Protein AF-A0A7K0SDU1-F1 (afdb_monomer_lite)

Sequence (97 aa):
MKSARSIRIFTGISIAVLTISAVSALAFTTVTASIEKIDAFAGLDKRPEKKSSAVNYLIVGSDTREGLTKAEQKELRVGSVKTAAGKRSDTMLLVHV

Foldseek 3Di:
DVVVVVVVVVVVVVVVVVVVVVVVVVVVVVVVVPDDDDDPCPPPPDDDDPPDPKDKDKDFAWPDPPPDDPVNCVVVVHDDPVVVPDRDRPDIDIDID

Structure (mmCIF, N/CA/C/O backbone):
data_AF-A0A7K0SDU1-F1
#
_entry.id   AF-A0A7K0SDU1-F1
#
loop_
_atom_site.group_PDB
_atom_site.id
_atom_site.type_symbol
_atom_site.label_atom_id
_atom_site.label_alt_id
_atom_site.label_comp_id
_atom_site.label_asym_id
_atom_site.label_entity_id
_atom_site.label_seq_id
_atom_site.pdbx_PDB_ins_code
_atom_site.Cartn_x
_atom_site.Cartn_y
_atom_site.Cartn_z
_atom_site.occupancy
_atom_site.B_iso_or_equiv
_atom_site.auth_seq_id
_atom_site.auth_comp_id
_atom_site.auth_asym_id
_atom_site.auth_atom_id
_atom_site.pdbx_PDB_model_num
ATOM 1 N N . MET A 1 1 ? 31.342 -1.499 -39.060 1.00 54.00 1 MET A N 1
ATOM 2 C CA . MET A 1 1 ? 31.543 -1.805 -37.617 1.00 54.00 1 MET A CA 1
ATOM 3 C C . MET A 1 1 ? 30.837 -0.852 -36.627 1.00 54.00 1 MET A C 1
ATOM 5 O O . MET A 1 1 ? 30.835 -1.159 -35.443 1.00 54.00 1 MET A O 1
ATOM 9 N N . LYS A 1 2 ? 30.206 0.267 -37.045 1.00 56.28 2 LYS A N 1
ATOM 10 C CA . LYS A 1 2 ? 29.534 1.214 -36.117 1.00 56.28 2 LYS A CA 1
ATOM 11 C C . LYS A 1 2 ? 28.242 0.665 -35.470 1.00 56.28 2 LYS A C 1
ATOM 13 O O . LYS A 1 2 ? 28.016 0.900 -34.291 1.00 56.28 2 LYS A O 1
ATOM 18 N N . SER A 1 3 ? 27.464 -0.143 -36.200 1.00 66.06 3 SER A N 1
ATOM 19 C CA . SER A 1 3 ? 26.187 -0.728 -35.737 1.00 66.06 3 SER A CA 1
ATOM 20 C C . SER A 1 3 ? 26.323 -1.636 -34.501 1.00 66.06 3 SER A C 1
ATOM 22 O O . SER A 1 3 ? 25.537 -1.523 -33.565 1.00 66.06 3 SER A O 1
ATOM 24 N N . ALA A 1 4 ? 27.371 -2.464 -34.428 1.00 73.81 4 ALA A N 1
ATOM 25 C CA . ALA A 1 4 ? 27.554 -3.402 -33.317 1.00 73.81 4 ALA A CA 1
ATOM 26 C C . ALA A 1 4 ? 27.791 -2.709 -31.960 1.00 73.81 4 ALA A C 1
ATOM 28 O O . ALA A 1 4 ? 27.400 -3.243 -30.924 1.00 73.81 4 ALA A O 1
ATOM 29 N N . ARG A 1 5 ? 28.408 -1.516 -31.944 1.00 77.25 5 ARG A N 1
ATOM 30 C CA . ARG A 1 5 ? 28.579 -0.729 -30.709 1.00 77.25 5 ARG A CA 1
ATOM 31 C C . ARG A 1 5 ? 27.258 -0.118 -30.257 1.00 77.25 5 ARG A C 1
ATOM 33 O O . ARG A 1 5 ? 26.930 -0.219 -29.082 1.00 77.25 5 ARG A O 1
ATOM 40 N N . SER A 1 6 ? 26.489 0.451 -31.183 1.00 81.31 6 SER A N 1
ATOM 41 C CA . SER A 1 6 ? 25.173 1.021 -30.879 1.00 81.31 6 SER A CA 1
ATOM 42 C C . SER A 1 6 ? 24.209 -0.034 -30.340 1.00 81.31 6 SER A C 1
ATOM 44 O O . SER A 1 6 ? 23.571 0.209 -29.324 1.00 81.31 6 SER A O 1
ATOM 46 N N . ILE A 1 7 ? 24.167 -1.229 -30.942 1.00 87.62 7 ILE A N 1
ATOM 47 C CA . ILE A 1 7 ? 23.328 -2.338 -30.457 1.00 87.62 7 ILE A CA 1
ATOM 48 C C . ILE A 1 7 ? 23.698 -2.708 -29.016 1.00 87.62 7 ILE A C 1
ATOM 50 O O . ILE A 1 7 ? 22.820 -2.772 -28.166 1.00 87.62 7 ILE A O 1
ATOM 54 N N . ARG A 1 8 ? 24.992 -2.865 -28.706 1.00 87.94 8 ARG A N 1
ATOM 55 C CA . ARG A 1 8 ? 25.449 -3.180 -27.340 1.00 87.94 8 ARG A CA 1
ATOM 56 C C . ARG A 1 8 ? 25.068 -2.104 -26.322 1.00 87.94 8 ARG A C 1
ATOM 58 O O . ARG A 1 8 ? 24.698 -2.446 -25.204 1.00 87.94 8 ARG A O 1
ATOM 65 N N . ILE A 1 9 ? 25.136 -0.828 -26.706 1.00 90.88 9 ILE A N 1
ATOM 66 C CA . ILE A 1 9 ? 24.726 0.289 -25.843 1.00 90.88 9 ILE A CA 1
ATOM 67 C C . ILE A 1 9 ? 23.218 0.233 -25.579 1.00 90.88 9 ILE A C 1
ATOM 69 O O . ILE A 1 9 ? 22.812 0.280 -24.422 1.00 90.88 9 ILE A O 1
ATOM 73 N N . PHE A 1 10 ? 22.391 0.071 -26.617 1.00 92.94 10 PHE A N 1
ATOM 74 C CA . PHE A 1 10 ? 20.939 -0.034 -26.448 1.00 92.94 10 PHE A CA 1
ATOM 75 C C . PHE A 1 10 ? 20.541 -1.251 -25.615 1.00 92.94 10 PHE A C 1
ATOM 77 O O . PHE A 1 10 ? 19.739 -1.113 -24.699 1.00 92.94 10 PHE A O 1
ATOM 84 N N . THR A 1 11 ? 21.150 -2.416 -25.855 1.00 93.44 11 THR A N 1
ATOM 85 C CA . THR A 1 11 ? 20.924 -3.607 -25.027 1.00 93.44 11 THR A CA 1
ATOM 86 C C . THR A 1 11 ? 21.317 -3.358 -23.571 1.00 93.44 11 THR A C 1
ATOM 88 O O . THR A 1 11 ? 2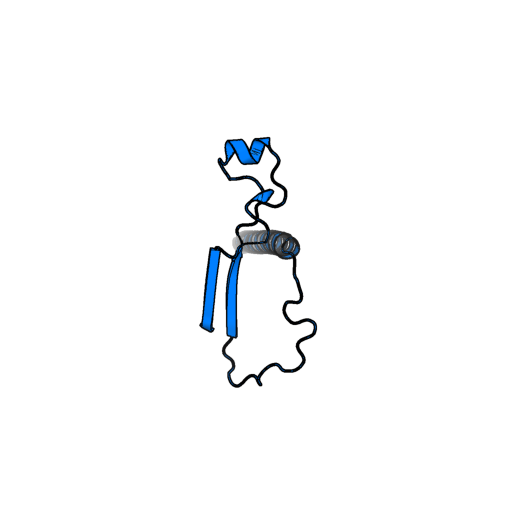0.564 -3.723 -22.673 1.00 93.44 11 THR A O 1
ATOM 91 N N . GLY A 1 12 ? 22.449 -2.692 -23.320 1.00 95.69 12 GLY A N 1
ATOM 92 C CA . GLY A 1 12 ? 22.871 -2.321 -21.969 1.00 95.69 12 GLY A CA 1
ATOM 93 C C . GLY A 1 12 ? 21.867 -1.404 -21.267 1.00 95.69 12 GLY A C 1
ATOM 94 O O . GLY A 1 12 ? 21.513 -1.656 -20.118 1.00 95.69 12 GLY A O 1
ATOM 95 N N . ILE A 1 13 ? 21.348 -0.392 -21.969 1.00 96.12 13 ILE A N 1
ATOM 96 C CA . ILE A 1 13 ? 20.312 0.509 -21.442 1.00 96.12 13 ILE A CA 1
ATOM 97 C C . ILE A 1 13 ? 19.019 -0.260 -21.154 1.00 96.12 13 ILE A C 1
ATOM 99 O O . ILE A 1 13 ? 18.451 -0.103 -20.079 1.00 96.12 13 ILE A O 1
ATOM 103 N N . SER A 1 14 ? 18.561 -1.120 -22.067 1.00 96.25 14 SER A N 1
ATOM 104 C CA . SER A 1 14 ? 17.354 -1.926 -21.852 1.00 96.25 14 SER A CA 1
ATOM 105 C C . SER A 1 14 ? 17.488 -2.853 -20.646 1.00 96.25 14 SER A C 1
ATOM 107 O O . SER A 1 14 ? 16.559 -2.938 -19.846 1.00 96.25 14 SER A O 1
ATOM 109 N N . ILE A 1 15 ? 18.643 -3.507 -20.477 1.00 96.94 15 ILE A N 1
ATOM 110 C CA . ILE A 1 15 ? 18.919 -4.332 -19.295 1.00 96.94 15 ILE A CA 1
ATOM 111 C C . ILE A 1 15 ? 18.902 -3.4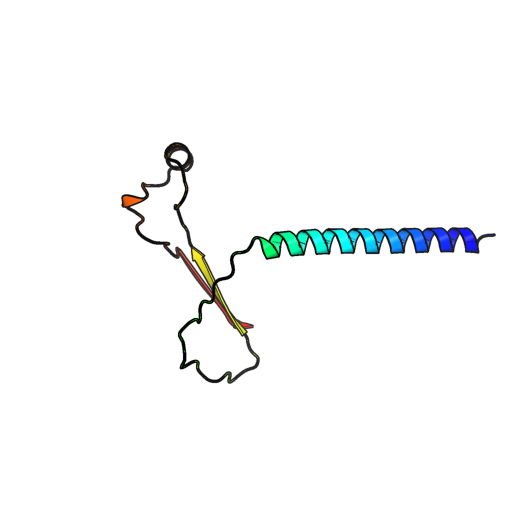61 -18.039 1.00 96.94 15 ILE A C 1
ATOM 113 O O . ILE A 1 15 ? 18.240 -3.821 -17.073 1.00 96.94 15 ILE A O 1
ATOM 117 N N . ALA A 1 16 ? 19.561 -2.299 -18.057 1.00 97.06 16 ALA A N 1
ATOM 118 C CA . ALA A 1 16 ? 19.569 -1.389 -16.916 1.00 97.06 16 ALA A CA 1
ATOM 119 C C . ALA A 1 16 ? 18.144 -0.973 -16.515 1.00 97.06 16 ALA A C 1
ATOM 121 O O . ALA A 1 16 ? 17.766 -1.126 -15.355 1.00 97.06 16 ALA A O 1
ATOM 122 N N . VAL A 1 17 ? 17.319 -0.544 -17.473 1.00 97.75 17 VAL A N 1
ATOM 123 C CA . VAL A 1 17 ? 15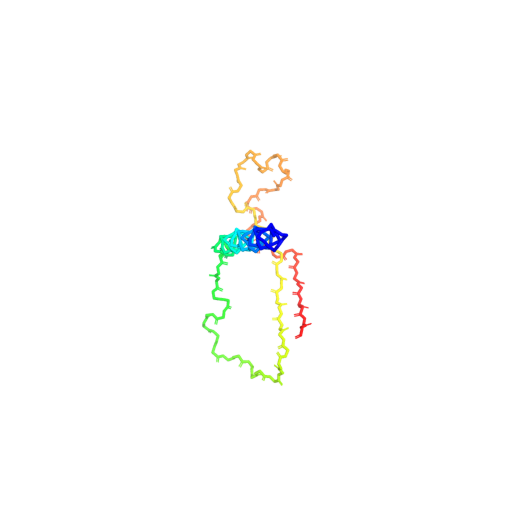.916 -0.179 -17.220 1.00 97.75 17 VAL A CA 1
ATOM 124 C C . VAL A 1 17 ? 15.140 -1.358 -16.634 1.00 97.75 17 VAL A C 1
ATOM 126 O O . VAL A 1 17 ? 14.498 -1.199 -15.600 1.00 97.75 17 VAL A O 1
ATOM 129 N N . LEU A 1 18 ? 15.253 -2.551 -17.227 1.00 97.69 18 LEU A N 1
ATOM 130 C CA . LEU A 1 18 ? 14.580 -3.751 -16.723 1.00 97.69 18 LEU A CA 1
ATOM 131 C C . LEU A 1 18 ? 15.015 -4.101 -15.299 1.00 97.69 18 LEU A C 1
ATOM 133 O O . LEU A 1 18 ? 14.170 -4.405 -14.460 1.00 97.69 18 LEU A O 1
ATOM 137 N N . THR A 1 19 ? 16.316 -4.032 -15.007 1.00 97.12 19 THR A N 1
ATOM 138 C CA . THR A 1 19 ? 16.833 -4.319 -13.663 1.00 97.12 19 THR A CA 1
ATOM 139 C C . THR A 1 19 ? 16.320 -3.317 -12.635 1.00 97.12 19 THR A C 1
ATOM 141 O O . THR A 1 19 ? 15.868 -3.730 -11.571 1.00 97.12 19 THR A O 1
ATOM 144 N N . ILE A 1 20 ? 16.301 -2.022 -12.963 1.00 97.75 20 ILE A N 1
ATOM 145 C CA . ILE A 1 20 ? 15.773 -0.983 -12.074 1.00 97.75 20 ILE A CA 1
ATOM 146 C C . ILE A 1 20 ? 14.280 -1.213 -11.830 1.00 97.75 20 ILE A C 1
ATOM 148 O O . ILE A 1 20 ? 13.853 -1.253 -10.679 1.00 97.75 20 ILE A O 1
ATOM 152 N N . SER A 1 21 ? 13.492 -1.441 -12.884 1.00 96.88 21 SER A N 1
ATOM 153 C CA . SER A 1 21 ? 12.057 -1.711 -12.754 1.00 96.88 21 SER A CA 1
ATOM 154 C C . SER A 1 21 ? 11.770 -2.958 -11.917 1.00 96.88 21 SER A C 1
ATOM 156 O O . SER A 1 21 ? 10.868 -2.928 -11.082 1.00 96.88 21 SER A O 1
ATOM 158 N N . ALA A 1 22 ? 12.545 -4.031 -12.092 1.00 96.44 22 ALA A N 1
ATOM 159 C CA . ALA A 1 22 ? 12.398 -5.250 -11.303 1.00 96.44 22 ALA A CA 1
ATOM 160 C C . ALA A 1 22 ? 12.698 -5.004 -9.817 1.00 96.44 22 ALA A C 1
ATOM 162 O O . ALA A 1 22 ? 11.919 -5.412 -8.957 1.00 96.44 22 ALA A O 1
ATOM 163 N N . VAL A 1 23 ? 13.783 -4.287 -9.506 1.00 96.62 23 VAL A N 1
ATOM 164 C CA . VAL A 1 23 ? 14.135 -3.927 -8.124 1.00 96.62 23 VAL A CA 1
ATOM 165 C C . VAL A 1 23 ? 13.057 -3.040 -7.496 1.00 96.62 23 VAL A C 1
ATOM 167 O O . VAL A 1 23 ? 12.635 -3.302 -6.371 1.00 96.62 23 VAL A O 1
ATOM 170 N N . SER A 1 24 ? 12.559 -2.032 -8.218 1.00 95.12 24 SER A N 1
ATOM 171 C CA . SER A 1 24 ? 11.476 -1.166 -7.737 1.00 95.12 24 SER A CA 1
ATOM 172 C C . SER A 1 24 ? 10.181 -1.937 -7.489 1.00 95.12 24 SER A C 1
ATOM 174 O O . SER A 1 24 ? 9.537 -1.723 -6.464 1.00 95.12 24 SER A O 1
ATOM 176 N N . ALA A 1 25 ? 9.811 -2.854 -8.386 1.00 94.69 25 ALA A N 1
ATOM 177 C CA . ALA A 1 25 ? 8.633 -3.695 -8.211 1.00 94.69 25 ALA A CA 1
ATOM 178 C C . ALA A 1 25 ? 8.765 -4.572 -6.962 1.00 94.69 25 ALA A C 1
ATOM 180 O O . ALA A 1 25 ? 7.857 -4.593 -6.134 1.00 94.69 25 ALA A O 1
ATOM 181 N N . LEU A 1 26 ? 9.918 -5.224 -6.774 1.00 94.56 26 LEU A N 1
ATOM 182 C CA . LEU A 1 26 ? 10.182 -6.024 -5.579 1.00 94.56 26 LEU A CA 1
ATOM 183 C C . LEU A 1 26 ? 10.079 -5.177 -4.307 1.00 94.56 26 LEU A C 1
ATOM 185 O O . LEU A 1 26 ? 9.324 -5.536 -3.407 1.00 94.56 26 LEU A O 1
ATOM 189 N N . ALA A 1 27 ? 10.740 -4.019 -4.258 1.00 92.88 27 ALA A N 1
ATOM 190 C CA . ALA A 1 27 ? 10.666 -3.114 -3.112 1.00 92.88 27 ALA A CA 1
ATOM 191 C C . ALA A 1 27 ? 9.227 -2.651 -2.816 1.00 92.88 27 ALA A C 1
ATOM 193 O O . ALA A 1 27 ? 8.803 -2.612 -1.664 1.00 92.88 27 ALA A O 1
ATOM 194 N N . PHE A 1 28 ? 8.439 -2.336 -3.845 1.00 93.38 28 PHE A N 1
ATOM 195 C CA . PHE A 1 28 ? 7.053 -1.917 -3.650 1.00 93.38 28 PHE A CA 1
ATOM 196 C C . PHE A 1 28 ? 6.169 -3.067 -3.156 1.00 93.38 28 PHE A C 1
ATOM 198 O O . PHE A 1 28 ? 5.318 -2.870 -2.287 1.00 93.38 28 PHE A O 1
ATOM 205 N N . THR A 1 29 ? 6.380 -4.283 -3.671 1.00 91.00 29 THR A N 1
ATOM 206 C CA . THR A 1 29 ? 5.629 -5.466 -3.230 1.00 91.00 29 THR A CA 1
ATOM 207 C C . THR A 1 29 ? 5.927 -5.834 -1.784 1.00 91.00 29 THR A C 1
ATOM 209 O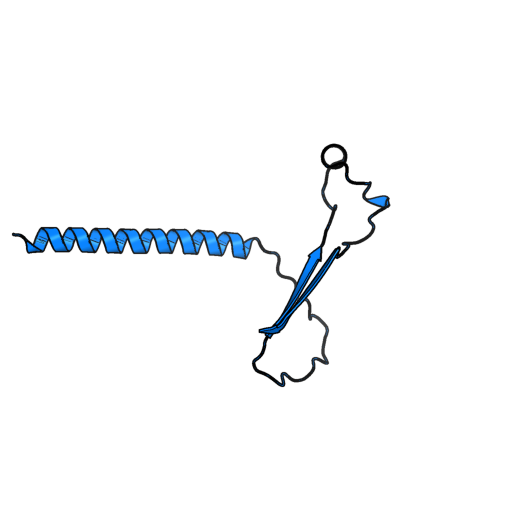 O . THR A 1 29 ? 4.991 -6.149 -1.055 1.00 91.00 29 THR A O 1
ATOM 212 N N . THR A 1 30 ? 7.182 -5.739 -1.333 1.00 90.75 30 THR A N 1
ATOM 213 C CA . THR A 1 30 ? 7.542 -6.045 0.059 1.00 90.75 30 THR A CA 1
ATOM 214 C C . THR A 1 30 ? 6.939 -5.031 1.025 1.00 90.75 30 THR A C 1
ATOM 216 O O . THR A 1 30 ? 6.324 -5.424 2.015 1.00 90.75 30 THR A O 1
ATOM 219 N N . VAL A 1 31 ? 7.020 -3.736 0.704 1.00 90.06 31 VAL A N 1
ATOM 220 C CA . VAL A 1 31 ? 6.390 -2.674 1.503 1.00 90.06 31 VAL A CA 1
ATOM 221 C C . VAL A 1 31 ? 4.873 -2.851 1.528 1.00 90.06 31 VAL A C 1
ATOM 223 O O . VAL A 1 31 ? 4.270 -2.841 2.596 1.00 90.06 31 VAL A O 1
ATOM 226 N N . THR A 1 32 ? 4.246 -3.110 0.381 1.00 87.50 32 THR A N 1
ATOM 227 C CA . THR A 1 32 ? 2.791 -3.323 0.314 1.00 87.50 32 THR A CA 1
ATOM 228 C C . THR A 1 32 ? 2.356 -4.569 1.087 1.00 87.50 32 THR A C 1
ATOM 230 O O . THR A 1 32 ? 1.277 -4.579 1.676 1.00 87.50 32 THR A O 1
ATOM 233 N N . ALA A 1 33 ? 3.177 -5.621 1.100 1.00 86.81 33 ALA A N 1
ATOM 234 C CA . ALA A 1 33 ? 2.912 -6.840 1.857 1.00 86.81 33 ALA A CA 1
ATOM 235 C C . ALA A 1 33 ? 3.041 -6.642 3.375 1.00 86.81 33 ALA A C 1
ATOM 237 O O . ALA A 1 33 ? 2.351 -7.328 4.121 1.00 86.81 33 ALA A O 1
ATOM 238 N N . SER A 1 34 ? 3.872 -5.699 3.834 1.00 86.94 34 SER A N 1
ATOM 239 C CA . SER A 1 34 ? 3.974 -5.361 5.263 1.00 86.94 34 SER A CA 1
ATOM 240 C C . SER A 1 34 ? 2.784 -4.568 5.811 1.00 86.94 34 SER A C 1
ATOM 242 O O . SER A 1 34 ? 2.662 -4.416 7.023 1.00 86.94 34 SER A O 1
ATOM 244 N N . ILE A 1 35 ? 1.901 -4.063 4.944 1.00 86.12 35 ILE A N 1
ATOM 245 C CA . ILE A 1 35 ? 0.702 -3.343 5.375 1.00 86.12 35 ILE A CA 1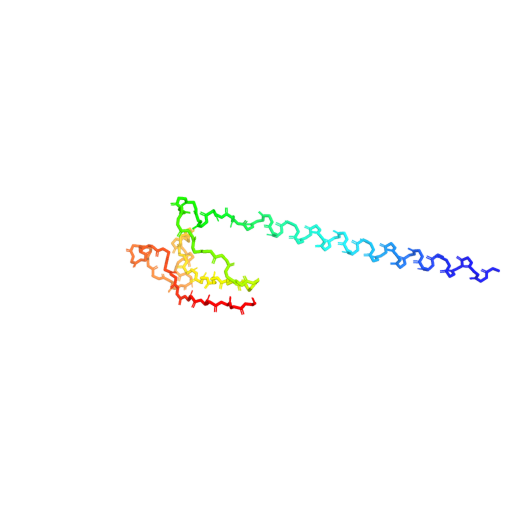
ATOM 246 C C . ILE A 1 35 ? -0.356 -4.363 5.791 1.00 86.12 35 ILE A C 1
ATOM 248 O O . ILE A 1 35 ? -0.855 -5.128 4.960 1.00 86.12 35 ILE A O 1
ATOM 252 N N . GLU A 1 36 ? -0.738 -4.338 7.067 1.00 84.81 36 GLU A N 1
ATOM 253 C CA . GLU A 1 36 ? -1.859 -5.129 7.564 1.00 84.81 36 GLU A CA 1
ATOM 254 C C . GLU A 1 36 ? -3.165 -4.690 6.895 1.00 84.81 36 GLU A C 1
ATOM 256 O O . GLU A 1 36 ? -3.532 -3.512 6.885 1.00 84.81 36 GLU A O 1
ATOM 261 N N . LYS A 1 37 ? -3.880 -5.659 6.323 1.00 86.50 37 LYS A N 1
ATOM 262 C CA . LYS A 1 37 ? -5.173 -5.441 5.677 1.00 86.50 37 LYS A CA 1
ATOM 263 C C . LYS A 1 37 ? -6.248 -6.062 6.542 1.00 86.50 37 LYS A C 1
ATOM 265 O O . LYS A 1 37 ? -6.233 -7.265 6.786 1.00 86.50 37 LYS A O 1
ATOM 270 N N . ILE A 1 38 ? -7.188 -5.231 6.964 1.00 86.06 38 ILE A N 1
ATOM 271 C CA . ILE A 1 38 ? -8.368 -5.655 7.707 1.00 86.06 38 ILE A CA 1
ATOM 272 C C . ILE A 1 38 ? -9.601 -5.475 6.831 1.00 86.06 38 ILE A C 1
ATOM 274 O O . ILE A 1 38 ? -9.699 -4.506 6.073 1.00 86.06 38 ILE A O 1
ATOM 278 N N . ASP A 1 39 ? -10.549 -6.402 6.936 1.00 83.75 39 ASP A N 1
ATOM 279 C CA . ASP A 1 39 ? -11.862 -6.206 6.334 1.00 83.75 39 ASP A CA 1
ATOM 280 C C . ASP A 1 39 ? -12.672 -5.243 7.207 1.00 83.75 39 ASP A C 1
ATOM 282 O O . ASP A 1 39 ? -13.291 -5.628 8.198 1.00 83.75 39 ASP A O 1
ATOM 286 N N . ALA A 1 40 ? -12.641 -3.964 6.837 1.00 82.50 40 ALA A N 1
ATOM 287 C CA . ALA A 1 40 ? -13.386 -2.913 7.522 1.00 82.50 40 ALA A CA 1
ATOM 288 C C . ALA A 1 40 ? -14.909 -3.012 7.316 1.00 82.50 40 ALA A C 1
ATOM 290 O O . ALA A 1 40 ? -15.652 -2.264 7.951 1.00 82.50 40 ALA A O 1
ATOM 291 N N . PHE A 1 41 ? -15.380 -3.890 6.423 1.00 83.56 41 PHE A N 1
ATOM 292 C CA . PHE A 1 41 ? -16.794 -4.026 6.081 1.00 83.56 41 PHE A CA 1
ATOM 293 C C . PHE A 1 41 ? -17.385 -5.389 6.451 1.00 83.56 41 PHE A C 1
ATOM 295 O O . PHE A 1 41 ? -18.555 -5.637 6.151 1.00 83.56 41 PHE A O 1
ATOM 302 N N . ALA A 1 42 ? -16.621 -6.257 7.116 1.00 83.31 42 ALA A N 1
ATOM 303 C CA . ALA A 1 42 ? -17.108 -7.552 7.571 1.00 83.31 42 ALA A CA 1
ATOM 304 C C . ALA A 1 42 ? -18.387 -7.388 8.417 1.00 83.31 42 ALA A C 1
ATOM 306 O O . ALA A 1 42 ? -18.404 -6.657 9.407 1.00 83.31 42 ALA A O 1
ATOM 307 N N . GLY A 1 43 ? -19.470 -8.065 8.017 1.00 82.56 43 GLY A N 1
ATOM 308 C CA . GLY A 1 43 ? -20.769 -8.008 8.702 1.00 82.56 43 GLY A CA 1
ATOM 309 C C . GLY A 1 43 ? -21.662 -6.812 8.340 1.00 82.56 43 GLY A C 1
ATOM 310 O O . GLY A 1 43 ? -22.695 -6.617 8.980 1.00 82.56 43 GLY A O 1
ATOM 311 N N . LEU A 1 44 ? -21.300 -6.004 7.335 1.00 83.00 44 LEU A N 1
ATOM 312 C CA . LEU A 1 44 ? -22.171 -4.953 6.798 1.00 83.00 44 LEU A CA 1
ATOM 313 C C . LEU A 1 44 ? -22.953 -5.443 5.573 1.00 83.00 44 LEU A C 1
ATOM 315 O O . LEU A 1 44 ? -22.452 -5.422 4.453 1.00 83.00 44 LEU A O 1
ATOM 319 N N . ASP A 1 45 ? -24.228 -5.777 5.776 1.00 80.12 45 ASP A N 1
ATOM 320 C CA . ASP A 1 45 ? -25.096 -6.282 4.700 1.00 80.12 45 ASP A CA 1
ATOM 321 C C . ASP A 1 45 ? -25.837 -5.176 3.925 1.00 80.12 45 ASP A C 1
ATOM 323 O O . ASP A 1 45 ? -26.291 -5.378 2.801 1.00 80.12 45 ASP A O 1
ATOM 327 N N . LYS A 1 46 ? -25.980 -3.979 4.510 1.00 82.94 46 LYS A N 1
ATOM 328 C CA . LYS A 1 46 ? -26.778 -2.870 3.948 1.00 82.94 46 LYS A CA 1
ATOM 329 C C . LYS A 1 46 ? -25.907 -1.711 3.478 1.00 82.94 46 LYS A C 1
ATOM 331 O O . LYS A 1 46 ? -26.015 -0.592 3.981 1.00 82.94 46 LYS A O 1
ATOM 336 N N . ARG A 1 47 ? -25.026 -1.965 2.509 1.00 79.25 47 ARG A N 1
ATOM 337 C CA . ARG A 1 47 ? -24.250 -0.891 1.876 1.00 79.25 47 ARG A CA 1
ATOM 338 C C . ARG A 1 47 ? -25.123 -0.139 0.857 1.00 79.25 47 ARG A C 1
ATOM 340 O O . ARG A 1 47 ? -25.779 -0.792 0.050 1.00 79.25 47 ARG A O 1
ATOM 347 N N . PRO A 1 48 ? -25.128 1.209 0.852 1.00 82.00 48 PRO A N 1
ATOM 348 C CA . PRO A 1 48 ? -25.820 1.978 -0.177 1.00 82.00 48 PRO A CA 1
ATOM 349 C C . PRO A 1 48 ? -25.326 1.605 -1.574 1.00 82.00 48 PRO A C 1
ATOM 351 O O . PRO A 1 48 ? -24.132 1.364 -1.772 1.00 82.00 48 PRO A O 1
ATOM 354 N N . GLU A 1 49 ? -26.234 1.606 -2.547 1.00 80.25 49 GLU A N 1
ATOM 355 C CA . GLU A 1 49 ? -25.879 1.353 -3.940 1.00 80.25 49 GLU A CA 1
ATOM 356 C C . GLU A 1 49 ? -24.849 2.375 -4.438 1.00 80.25 49 GLU A C 1
ATOM 358 O O . GLU A 1 49 ? -24.920 3.574 -4.139 1.00 80.25 49 GLU A O 1
ATOM 363 N N . LYS A 1 50 ? -23.871 1.898 -5.214 1.00 79.56 50 LYS A N 1
ATOM 364 C CA . LYS A 1 50 ? -22.836 2.749 -5.801 1.00 79.56 50 LYS A CA 1
ATOM 365 C C . LYS A 1 50 ? -23.463 3.610 -6.903 1.00 79.56 50 LYS A C 1
ATOM 367 O O . LYS A 1 50 ? -23.572 3.184 -8.044 1.00 79.56 50 LYS A O 1
ATOM 372 N N . LYS A 1 51 ? -23.862 4.836 -6.551 1.00 81.50 51 LYS A N 1
ATOM 373 C CA . LYS A 1 51 ? -24.496 5.792 -7.481 1.00 81.50 51 LYS A CA 1
ATOM 374 C C . LYS A 1 51 ? -23.527 6.472 -8.455 1.00 81.50 51 LYS A C 1
ATOM 376 O O . LYS A 1 51 ? -23.971 7.070 -9.425 1.00 81.50 51 LYS A O 1
ATOM 381 N N . SER A 1 52 ? -22.222 6.430 -8.186 1.00 81.88 52 SER A N 1
ATOM 382 C CA . SER A 1 52 ? -21.192 7.124 -8.969 1.00 81.88 52 SER A CA 1
ATOM 383 C C . SER A 1 52 ? -19.938 6.265 -9.102 1.00 81.88 52 SER A C 1
ATOM 385 O O . SER A 1 52 ? -19.667 5.429 -8.240 1.00 81.88 52 SER A O 1
ATOM 387 N N . SER A 1 53 ? -19.151 6.483 -10.158 1.00 86.31 53 SER A N 1
ATOM 388 C CA . SER A 1 53 ? -17.815 5.894 -10.312 1.00 86.31 53 SER A CA 1
ATOM 389 C C . SER A 1 53 ? -16.817 6.398 -9.268 1.00 86.31 53 SER A C 1
ATOM 391 O O . SER A 1 53 ? -15.820 5.712 -9.042 1.00 86.31 53 SER A O 1
ATOM 393 N N . ALA A 1 54 ? -17.112 7.535 -8.631 1.00 85.94 54 ALA A N 1
ATOM 394 C CA . ALA A 1 54 ? -16.263 8.174 -7.637 1.00 85.94 54 ALA A CA 1
ATOM 395 C C . ALA A 1 54 ? -15.928 7.254 -6.452 1.00 85.94 54 ALA A C 1
ATOM 397 O O . ALA A 1 54 ? -16.726 6.397 -6.041 1.00 85.94 54 ALA A O 1
ATOM 398 N N . VAL A 1 55 ? -14.734 7.443 -5.899 1.00 88.88 55 VAL A N 1
ATOM 399 C CA . VAL A 1 55 ? -14.179 6.649 -4.804 1.00 88.88 55 VAL A CA 1
ATOM 400 C C . VAL A 1 55 ? -13.996 7.539 -3.584 1.00 88.88 55 VAL A C 1
ATOM 402 O O . VAL A 1 55 ? -13.410 8.613 -3.652 1.00 88.88 55 VAL A O 1
ATOM 405 N N . ASN A 1 56 ? -14.498 7.067 -2.444 1.00 88.94 56 ASN A N 1
ATOM 406 C CA . ASN A 1 56 ? -14.300 7.727 -1.162 1.00 88.94 56 ASN A CA 1
ATOM 407 C C . ASN A 1 56 ? -13.239 6.968 -0.367 1.00 88.94 56 ASN A C 1
ATOM 409 O O . ASN A 1 56 ? -13.432 5.791 -0.052 1.00 88.94 56 ASN A O 1
ATOM 413 N N . TYR A 1 57 ? -12.153 7.650 -0.023 1.00 90.88 57 TYR A N 1
ATOM 414 C CA . TYR A 1 57 ? -11.130 7.159 0.889 1.00 90.88 57 TYR A CA 1
ATOM 415 C C . TYR A 1 57 ? -11.328 7.808 2.255 1.00 90.88 57 TYR A C 1
ATOM 417 O O . TYR A 1 57 ? -11.291 9.031 2.375 1.00 90.88 57 TYR A O 1
ATOM 425 N N . LEU A 1 58 ? -11.526 6.993 3.290 1.00 89.88 58 LEU A N 1
ATOM 426 C CA . LEU A 1 58 ? -11.467 7.452 4.673 1.00 89.88 58 LEU A CA 1
ATOM 427 C C . LEU A 1 58 ? -10.051 7.203 5.196 1.00 89.88 58 LEU A C 1
ATOM 429 O O . LEU A 1 58 ? -9.631 6.056 5.330 1.00 89.88 58 LEU A O 1
ATOM 433 N N . ILE A 1 59 ? -9.320 8.277 5.468 1.00 89.00 59 ILE A N 1
ATOM 434 C CA . ILE A 1 59 ? -7.970 8.235 6.022 1.00 89.00 59 ILE A CA 1
ATOM 435 C C . ILE A 1 59 ? -8.076 8.557 7.505 1.00 89.00 59 ILE A C 1
ATOM 437 O O . ILE A 1 59 ? -8.580 9.615 7.881 1.00 89.00 59 ILE A O 1
ATOM 441 N N . VAL A 1 60 ? -7.597 7.643 8.342 1.00 86.50 60 VAL A N 1
ATOM 442 C CA . VAL A 1 60 ? -7.649 7.777 9.796 1.00 86.50 60 VAL A CA 1
ATOM 443 C C . VAL A 1 60 ? -6.228 7.738 10.346 1.00 86.50 60 VAL A C 1
ATOM 445 O O . VAL A 1 60 ? -5.535 6.732 10.221 1.00 86.50 60 VAL A O 1
ATOM 448 N N . GLY A 1 61 ? -5.787 8.843 10.942 1.00 83.94 61 GLY A N 1
ATOM 449 C CA . GLY A 1 61 ? -4.545 8.919 11.700 1.00 83.94 61 GLY A CA 1
ATOM 450 C C . GLY A 1 61 ? -4.784 8.386 13.105 1.00 83.94 61 GLY A C 1
ATOM 451 O O . GLY A 1 61 ? -5.401 9.072 13.918 1.00 83.94 61 GLY A O 1
ATOM 452 N N . SER A 1 62 ? -4.334 7.163 13.378 1.00 72.06 62 SER A N 1
ATOM 453 C CA . SER A 1 62 ? -4.418 6.561 14.709 1.00 72.06 62 SER A CA 1
ATOM 454 C C . SER A 1 62 ? -3.090 6.740 15.446 1.00 72.06 62 SER A C 1
ATOM 456 O O . SER A 1 62 ? -2.084 6.181 15.020 1.00 72.06 62 SER A O 1
ATOM 458 N N . ASP A 1 63 ? -3.080 7.495 16.548 1.00 71.50 63 ASP A N 1
ATOM 459 C CA . ASP A 1 63 ? -1.933 7.535 17.466 1.00 71.50 63 ASP A CA 1
ATOM 460 C C . ASP A 1 63 ? -2.084 6.387 18.474 1.00 71.50 63 ASP A C 1
ATOM 462 O O . ASP A 1 63 ? -2.731 6.509 19.521 1.00 71.50 63 ASP A O 1
ATOM 466 N N . THR A 1 64 ? -1.561 5.210 18.123 1.00 62.00 64 THR A N 1
ATOM 467 C CA . THR A 1 64 ? -1.539 4.060 19.033 1.00 62.00 64 THR A CA 1
ATOM 468 C C . THR A 1 64 ? -0.220 4.012 19.792 1.00 62.00 64 THR A C 1
ATOM 470 O O . THR A 1 64 ? 0.843 3.895 19.192 1.00 62.00 64 THR A O 1
ATOM 473 N N . ARG A 1 65 ? -0.289 4.004 21.127 1.00 62.88 65 ARG A N 1
ATOM 474 C CA . ARG A 1 65 ? 0.877 3.845 22.025 1.00 62.88 65 ARG A CA 1
ATOM 475 C C . ARG A 1 65 ? 1.071 2.397 22.492 1.00 62.88 65 ARG A C 1
ATOM 477 O O . ARG A 1 65 ? 1.752 2.136 23.483 1.00 62.88 65 ARG A O 1
ATOM 484 N N . GLU A 1 66 ? 0.410 1.461 21.817 1.00 56.47 66 GLU A N 1
ATOM 485 C CA . GLU A 1 66 ? 0.473 0.028 22.094 1.00 56.47 66 GLU A CA 1
ATOM 486 C C . GLU A 1 66 ? 1.836 -0.509 21.629 1.00 56.47 66 GLU A C 1
ATOM 488 O O . GLU A 1 66 ? 2.233 -0.295 20.490 1.00 56.47 66 GLU A O 1
ATOM 493 N N . GLY A 1 67 ? 2.579 -1.167 22.526 1.00 60.53 67 GLY A N 1
ATOM 494 C CA . GLY A 1 67 ? 3.886 -1.768 22.220 1.00 60.53 67 GLY A CA 1
ATOM 495 C C . GLY A 1 67 ? 5.123 -0.978 22.670 1.00 60.53 67 GLY A C 1
ATOM 496 O O . GLY A 1 67 ? 6.209 -1.545 22.676 1.00 60.53 67 GLY A O 1
ATOM 497 N N . LEU A 1 68 ? 4.983 0.274 23.126 1.00 63.62 68 LEU A N 1
ATOM 498 C CA . LEU A 1 68 ? 6.116 1.050 23.653 1.00 63.62 68 LEU A CA 1
ATOM 499 C C . LEU A 1 68 ? 6.554 0.541 25.033 1.00 63.62 68 LEU A C 1
ATOM 501 O O . LEU A 1 68 ? 5.745 0.455 25.965 1.00 63.62 68 LEU A O 1
ATOM 505 N N . THR A 1 69 ? 7.848 0.275 25.207 1.00 72.25 69 THR A N 1
ATOM 506 C CA . THR A 1 69 ? 8.433 -0.042 26.515 1.00 72.25 69 THR A CA 1
ATOM 507 C C . THR A 1 69 ? 8.407 1.179 27.442 1.00 72.25 69 THR A C 1
ATOM 509 O O . THR A 1 69 ? 8.306 2.328 27.013 1.00 72.25 69 THR A O 1
ATOM 512 N N . LYS A 1 70 ? 8.531 0.966 28.760 1.00 70.50 70 LYS A N 1
ATOM 513 C CA . LYS A 1 70 ? 8.565 2.075 29.738 1.00 70.50 70 LYS A CA 1
ATOM 514 C C . LYS A 1 70 ? 9.727 3.053 29.501 1.00 70.50 70 LYS A C 1
ATOM 516 O O . LYS A 1 70 ? 9.619 4.214 29.887 1.00 70.50 70 LYS A O 1
ATOM 521 N N . ALA A 1 71 ? 10.824 2.585 28.900 1.00 74.00 71 ALA A N 1
ATOM 522 C CA . ALA A 1 71 ? 11.973 3.416 28.552 1.00 74.00 71 ALA A CA 1
ATOM 523 C C . ALA A 1 71 ? 11.651 4.328 27.358 1.00 74.00 71 ALA A C 1
ATOM 525 O O . ALA A 1 71 ? 11.813 5.541 27.468 1.00 74.00 71 ALA A O 1
ATOM 526 N N . GLU A 1 72 ? 11.080 3.768 26.290 1.00 71.38 72 GLU A N 1
ATOM 527 C CA . GLU A 1 72 ? 10.663 4.521 25.099 1.00 71.38 72 GLU A CA 1
ATOM 528 C C . GLU A 1 72 ? 9.540 5.516 25.423 1.00 71.38 72 GLU A C 1
ATOM 530 O O . GLU A 1 72 ? 9.548 6.643 24.937 1.00 71.38 72 GLU A O 1
ATOM 535 N N . GLN A 1 73 ? 8.615 5.163 26.326 1.00 67.81 73 GLN A N 1
ATOM 536 C CA . GLN A 1 73 ? 7.584 6.097 26.799 1.00 67.81 73 GLN A CA 1
ATOM 537 C C . GLN A 1 73 ? 8.185 7.322 27.508 1.00 67.81 73 GLN A C 1
ATOM 539 O O . GLN A 1 73 ? 7.699 8.442 27.345 1.00 67.81 73 GLN A O 1
ATOM 544 N N . LYS A 1 74 ? 9.258 7.122 28.286 1.00 71.12 74 LYS A N 1
ATOM 545 C CA . LYS A 1 74 ? 9.954 8.197 29.004 1.00 71.12 74 LYS A CA 1
ATOM 546 C C . LYS A 1 74 ? 10.785 9.067 28.058 1.00 71.12 74 LYS A C 1
ATOM 548 O O . LYS A 1 74 ? 10.812 10.282 28.237 1.00 71.12 74 LYS A O 1
ATOM 553 N N . GLU A 1 75 ? 11.435 8.460 27.070 1.00 74.00 75 GLU A N 1
ATOM 554 C CA . GLU A 1 75 ? 12.237 9.155 26.058 1.00 74.00 75 GLU A CA 1
ATOM 555 C C . GLU A 1 75 ? 11.368 10.017 25.137 1.00 74.00 75 GLU A C 1
ATOM 557 O O . GLU A 1 75 ? 11.631 11.206 24.964 1.00 74.00 75 GLU A O 1
ATOM 562 N N . LEU A 1 76 ? 10.263 9.454 24.643 1.00 72.75 76 LEU A N 1
ATOM 563 C CA . LEU A 1 76 ? 9.297 10.154 23.794 1.00 72.75 76 LEU A CA 1
ATOM 564 C C . LEU A 1 76 ? 8.362 11.084 24.586 1.00 72.75 76 LEU A C 1
ATOM 566 O O . LEU A 1 76 ? 7.541 11.782 23.996 1.00 72.75 76 LEU A O 1
ATOM 570 N N . ARG A 1 77 ? 8.490 11.117 25.923 1.00 70.25 77 ARG A N 1
ATOM 571 C CA . ARG A 1 77 ? 7.700 11.954 26.849 1.00 70.25 77 ARG A CA 1
ATOM 572 C C . ARG A 1 77 ? 6.190 11.769 26.666 1.00 70.25 77 ARG A C 1
ATOM 574 O O . ARG A 1 77 ? 5.415 12.712 26.823 1.00 70.25 77 ARG A O 1
ATOM 581 N N . VAL A 1 78 ? 5.769 10.548 26.354 1.00 65.31 78 VAL A N 1
ATOM 582 C CA . VAL A 1 78 ? 4.359 10.191 26.178 1.00 65.31 78 VAL A CA 1
ATOM 583 C C . VAL A 1 78 ? 3.767 9.692 27.503 1.00 65.31 78 VAL A C 1
ATOM 585 O O . VAL A 1 78 ? 4.436 9.035 28.299 1.00 65.31 78 VAL A O 1
ATOM 588 N N . GLY A 1 79 ? 2.506 10.040 27.780 1.00 60.38 79 GLY A N 1
ATOM 589 C CA . GLY A 1 79 ? 1.795 9.602 28.989 1.00 60.38 79 GLY A CA 1
ATOM 590 C C . GLY A 1 79 ? 1.527 8.089 29.019 1.00 60.38 79 GLY A C 1
ATOM 591 O O . GLY A 1 79 ? 1.574 7.416 27.993 1.00 60.38 79 GLY A O 1
ATOM 592 N N . SER A 1 80 ? 1.221 7.540 30.200 1.00 58.22 80 SER A N 1
ATOM 593 C CA . SER A 1 80 ? 1.064 6.091 30.393 1.00 58.22 80 SER A CA 1
ATOM 594 C C . SER A 1 80 ? -0.115 5.477 29.626 1.00 58.22 80 SER A C 1
ATOM 596 O O . SER A 1 80 ? -1.194 6.063 29.555 1.00 58.22 80 SER A O 1
ATOM 598 N N . VAL A 1 81 ? 0.047 4.225 29.182 1.00 55.25 81 VAL A N 1
ATOM 599 C CA . VAL A 1 81 ? -0.974 3.417 28.476 1.00 55.25 81 VAL A CA 1
ATOM 600 C C . VAL A 1 81 ? -2.314 3.336 29.233 1.00 55.25 81 VAL A C 1
ATOM 602 O O . VAL A 1 81 ? -3.373 3.312 28.615 1.00 55.25 81 VAL A O 1
ATOM 605 N N . LYS A 1 82 ? -2.303 3.391 30.577 1.00 52.56 82 LYS A N 1
ATOM 606 C CA . LYS A 1 82 ? -3.523 3.394 31.414 1.00 52.56 82 LYS A CA 1
ATOM 607 C C . LYS A 1 82 ? -4.445 4.602 31.193 1.00 52.56 82 LYS A C 1
ATOM 609 O O . LYS A 1 82 ? -5.632 4.499 31.478 1.00 52.56 82 LYS A O 1
ATOM 614 N N . THR A 1 83 ? -3.928 5.724 30.697 1.00 49.94 83 THR A N 1
ATOM 615 C CA . THR A 1 83 ? -4.707 6.944 30.410 1.00 49.94 83 THR A CA 1
ATOM 616 C C . THR A 1 83 ? -5.161 7.019 28.946 1.00 49.94 83 THR A C 1
ATOM 618 O O . THR A 1 83 ? -6.025 7.824 28.605 1.00 49.94 83 THR A O 1
ATOM 621 N N . ALA A 1 84 ? -4.603 6.165 28.082 1.00 49.69 84 ALA A N 1
ATOM 622 C CA . ALA A 1 84 ? -4.858 6.094 26.645 1.00 49.69 84 ALA A CA 1
ATOM 623 C C . ALA A 1 84 ? -5.526 4.759 26.275 1.00 49.69 84 ALA A C 1
ATOM 625 O O . ALA A 1 84 ? -5.099 4.073 25.352 1.00 49.69 84 ALA A O 1
ATOM 626 N N . ALA A 1 85 ? -6.557 4.368 27.030 1.00 42.19 85 ALA A N 1
ATOM 627 C CA . ALA A 1 85 ? -7.390 3.228 26.676 1.00 42.19 85 ALA A CA 1
ATOM 628 C C . ALA A 1 85 ? -8.049 3.487 25.310 1.00 42.19 85 ALA A C 1
ATOM 630 O O . ALA A 1 85 ? -8.942 4.327 25.195 1.00 42.19 85 ALA A O 1
ATOM 631 N N . GLY A 1 86 ? -7.582 2.775 24.287 1.00 51.81 86 GLY A N 1
ATOM 632 C CA . GLY A 1 86 ? -8.167 2.764 22.952 1.00 51.81 86 GLY A CA 1
ATOM 633 C C . GLY A 1 86 ? -7.395 3.599 21.937 1.00 51.81 86 GLY A C 1
ATOM 634 O O . GLY A 1 86 ? -7.052 4.752 22.191 1.00 51.81 86 GLY A O 1
ATOM 635 N N . LYS A 1 87 ? -7.172 2.979 20.774 1.00 54.22 87 LYS A N 1
ATOM 636 C CA . LYS A 1 87 ? -6.658 3.547 19.523 1.00 54.22 87 LYS A CA 1
ATOM 637 C C . LYS A 1 87 ? -7.336 4.888 19.216 1.00 54.22 87 LYS A C 1
ATOM 639 O O . LYS A 1 87 ? -8.384 4.927 18.570 1.00 54.22 87 LYS A O 1
ATOM 644 N N . ARG A 1 88 ? -6.791 5.995 19.725 1.00 60.72 88 ARG A N 1
ATOM 645 C CA . ARG A 1 88 ? -7.356 7.317 19.460 1.00 60.72 88 ARG A CA 1
ATOM 646 C C . ARG A 1 88 ? -7.029 7.676 18.021 1.00 60.72 88 ARG A C 1
ATOM 648 O O . ARG A 1 88 ? -5.891 7.554 17.572 1.00 60.72 88 ARG A O 1
ATOM 655 N N . SER A 1 89 ? -8.075 8.004 17.277 1.00 60.06 89 SER A N 1
ATOM 656 C CA . SER A 1 89 ? -7.956 8.551 15.935 1.00 60.06 89 SER A CA 1
ATOM 657 C C . SER A 1 89 ? -7.859 10.060 16.085 1.00 60.06 89 SER A C 1
ATOM 659 O O . SER A 1 89 ? -8.874 10.723 16.283 1.00 60.06 89 SER A O 1
ATOM 661 N N . ASP A 1 90 ? -6.643 10.589 16.059 1.00 71.56 90 ASP A N 1
ATOM 662 C CA . ASP A 1 90 ? -6.393 12.016 16.272 1.00 71.56 90 ASP A CA 1
ATOM 663 C C . ASP A 1 90 ? -6.668 12.829 14.995 1.00 71.56 90 ASP A C 1
ATOM 665 O O . ASP A 1 90 ? -6.745 14.056 15.025 1.00 71.56 90 ASP A O 1
ATOM 669 N N . THR A 1 91 ? -6.841 12.166 13.846 1.00 78.12 91 THR A N 1
ATOM 670 C CA . THR A 1 91 ? -7.177 12.811 12.570 1.00 78.12 91 THR A CA 1
ATOM 671 C C . THR A 1 91 ? -8.049 11.899 11.708 1.00 78.12 91 THR A C 1
ATOM 673 O O . THR A 1 91 ? -7.755 10.717 11.557 1.00 78.12 91 THR A O 1
ATOM 676 N N . MET A 1 92 ? -9.108 12.449 11.106 1.00 88.50 92 MET A N 1
ATOM 677 C CA . MET A 1 92 ? -9.948 11.767 10.115 1.00 88.50 92 MET A CA 1
ATOM 678 C C . MET A 1 92 ? -10.130 12.669 8.896 1.00 88.50 92 MET A C 1
ATOM 680 O O . MET A 1 92 ? -10.541 13.820 9.034 1.00 88.50 92 MET A O 1
ATOM 684 N N . LEU A 1 93 ? -9.841 12.146 7.707 1.00 90.56 93 LEU A N 1
ATOM 685 C CA . LEU A 1 93 ? -9.990 12.846 6.433 1.00 90.56 93 LEU A CA 1
ATOM 686 C C . LEU A 1 93 ? -10.829 11.990 5.484 1.00 90.56 93 LEU A C 1
ATOM 688 O O . LEU A 1 93 ? -10.557 10.802 5.317 1.00 90.56 93 LEU A O 1
ATOM 692 N N .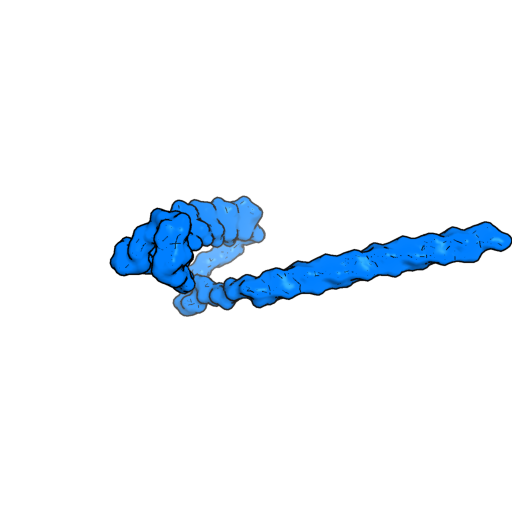 LEU A 1 94 ? -11.824 12.597 4.838 1.00 92.69 94 LEU A N 1
ATOM 693 C CA . LEU A 1 94 ? -12.586 11.969 3.761 1.00 92.69 94 LEU A CA 1
ATOM 694 C C . LEU A 1 94 ? -12.133 12.564 2.430 1.00 92.69 94 LEU A C 1
ATOM 696 O O . LEU A 1 94 ? -12.353 13.745 2.167 1.00 92.69 94 LEU A O 1
ATOM 700 N N . VAL A 1 95 ? -11.497 11.745 1.600 1.00 92.81 95 VAL A N 1
ATOM 701 C CA . VAL A 1 95 ? -11.015 12.138 0.276 1.00 92.81 95 VAL A CA 1
ATOM 702 C C . VAL A 1 95 ? -11.955 11.561 -0.772 1.00 92.81 95 VAL A C 1
ATOM 704 O O . VAL A 1 95 ? -12.156 10.348 -0.829 1.00 92.81 95 VAL A O 1
ATOM 707 N N . HIS A 1 96 ? -12.530 12.434 -1.591 1.00 91.75 96 HIS A N 1
ATOM 708 C CA . HIS A 1 96 ? -13.392 12.071 -2.709 1.00 91.75 96 HIS A CA 1
ATOM 709 C C . HIS A 1 96 ? -12.615 12.241 -4.012 1.00 91.75 96 HIS A C 1
ATOM 711 O O . HIS A 1 96 ? -12.076 13.322 -4.258 1.00 91.75 96 HIS A O 1
ATOM 717 N N . VAL A 1 97 ? -12.547 11.180 -4.814 1.00 89.19 97 VAL A N 1
ATOM 718 C CA . VAL A 1 97 ? -11.873 11.151 -6.121 1.00 89.19 97 VAL A CA 1
ATOM 719 C C . VAL A 1 97 ? -12.861 10.745 -7.197 1.00 89.19 97 VAL A C 1
ATOM 721 O O . VAL A 1 97 ? -13.587 9.748 -6.971 1.00 89.19 97 VAL A O 1
#

pLDDT: mean 79.96, std 14.04, range [42.19, 97.75]

Radius of gyration: 24.48 Å; chains: 1; bounding box: 58×21×69 Å

Secondary structure (DSSP, 8-state):
-HHHHHHHHHHHHHHHHHHHHHHHHHHHHHHHHHS----TTTT---PPP--SS--EEEEEEEE--TT--HHHHHHTTPPPGGG--S-EEEEEEEEE-